Protein AF-A0A954S5U6-F1 (afdb_monomer)

pLDDT: mean 84.43, std 12.85, range [41.25, 98.12]

Mean predicted aligned error: 6.79 Å

Sequence (80 aa):
MSWDTRTLTEFLVDHQNHTGYQQVVRETHYDADSGLVTKTVDYSFGHDEITQTTREYDAQGNVTSEETLVFGHDGVWSKN

Secondary structure (DSSP, 8-state):
------EEEEEEEES--TTSS-EEEEEEEEETTT--EEEEEEEEE-SSEEEEEEE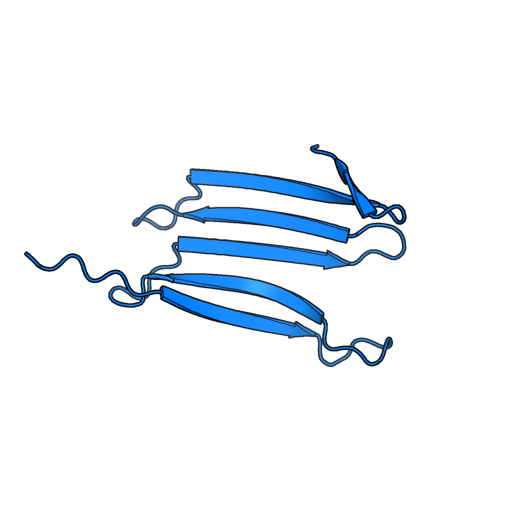EE-TTS-EEEEEEEEEETTS-EEE-

Nearest PDB structures (foldseek):
  4kvh-assembly1_A-2  TM=5.993E-01  e=1.648E+00  Halomicrobium mukohataei DSM 12286
  3eli-assembly1_A  TM=5.307E-01  e=1.267E+00  Ruegeria pomeroyi

Structure (mmCIF, N/CA/C/O backbone):
data_AF-A0A954S5U6-F1
#
_entry.id   AF-A0A954S5U6-F1
#
loop_
_atom_site.group_PDB
_atom_site.id
_atom_site.type_symbol
_atom_site.label_atom_id
_atom_site.label_alt_id
_atom_site.label_comp_id
_atom_site.label_asym_id
_atom_site.label_entity_id
_atom_site.label_seq_id
_atom_site.pdbx_PDB_ins_code
_atom_site.Cartn_x
_atom_site.Cartn_y
_atom_site.Cartn_z
_atom_site.occupancy
_atom_site.B_iso_or_equiv
_atom_site.auth_seq_id
_atom_site.auth_comp_id
_atom_site.auth_asym_id
_atom_site.auth_atom_id
_atom_site.pdbx_PDB_model_num
ATOM 1 N N . MET A 1 1 ? -4.065 -2.598 30.960 1.00 41.25 1 MET A N 1
ATOM 2 C CA . MET A 1 1 ? -4.593 -2.676 29.585 1.00 41.25 1 MET A CA 1
ATOM 3 C C . MET A 1 1 ? -3.418 -3.034 28.698 1.00 41.25 1 MET A C 1
ATOM 5 O O . MET A 1 1 ? -2.436 -2.304 28.737 1.00 41.25 1 MET A O 1
ATOM 9 N N . SER A 1 2 ? -3.465 -4.196 28.044 1.00 56.69 2 SER A N 1
ATOM 10 C CA . SER A 1 2 ? -2.500 -4.556 26.998 1.00 56.69 2 SER A CA 1
ATOM 11 C C . SER A 1 2 ? -2.988 -3.908 25.709 1.00 56.69 2 SER A C 1
ATOM 13 O O . SER A 1 2 ? -4.168 -4.047 25.390 1.00 56.69 2 SER A O 1
ATOM 15 N N . TRP A 1 3 ? -2.129 -3.154 25.032 1.00 62.78 3 TRP A N 1
ATOM 16 C CA . TRP A 1 3 ? -2.410 -2.610 23.704 1.00 62.78 3 TRP A CA 1
ATOM 17 C C . TRP A 1 3 ? -1.734 -3.531 22.697 1.00 62.78 3 TRP A C 1
ATOM 19 O O . TRP A 1 3 ? -0.660 -3.223 22.186 1.00 62.78 3 TRP A O 1
ATOM 29 N N . ASP A 1 4 ? -2.312 -4.713 22.508 1.00 70.94 4 ASP A N 1
ATOM 30 C CA . ASP A 1 4 ? -1.866 -5.611 21.454 1.00 70.94 4 ASP A CA 1
ATOM 31 C C . ASP A 1 4 ? -2.439 -5.096 20.134 1.00 70.94 4 ASP A C 1
ATOM 33 O O . ASP A 1 4 ? -3.653 -5.050 19.959 1.00 70.94 4 ASP A O 1
ATOM 37 N N . THR A 1 5 ? -1.563 -4.667 19.226 1.00 66.25 5 THR A N 1
ATOM 38 C CA . THR A 1 5 ? -1.937 -4.314 17.853 1.00 66.25 5 THR A CA 1
ATOM 39 C C . THR A 1 5 ? -1.552 -5.467 16.947 1.00 66.25 5 THR A C 1
ATOM 41 O O . THR A 1 5 ? -0.405 -5.923 16.959 1.00 66.25 5 THR A O 1
ATOM 44 N N . ARG A 1 6 ? -2.501 -5.940 16.144 1.00 80.62 6 ARG A N 1
ATOM 45 C CA . ARG A 1 6 ? -2.292 -7.046 15.213 1.00 80.62 6 ARG A CA 1
ATOM 46 C C . ARG A 1 6 ? -2.657 -6.590 13.808 1.00 80.62 6 ARG A C 1
ATOM 48 O O . ARG A 1 6 ? -3.649 -5.896 13.603 1.00 80.62 6 ARG A O 1
ATOM 55 N N . THR A 1 7 ? -1.855 -6.994 12.832 1.00 86.50 7 THR A N 1
ATOM 56 C CA . THR A 1 7 ? -2.049 -6.631 11.425 1.00 86.50 7 THR A CA 1
ATOM 57 C C . THR A 1 7 ? -2.049 -7.890 10.578 1.00 86.50 7 THR A C 1
ATOM 59 O O . THR A 1 7 ? -1.224 -8.781 10.785 1.00 86.50 7 THR A O 1
ATOM 62 N N . LEU A 1 8 ? -2.979 -7.951 9.631 1.00 91.00 8 LEU A N 1
ATOM 63 C CA . LEU A 1 8 ? -3.000 -8.942 8.564 1.00 91.00 8 LEU A CA 1
ATOM 64 C C . LEU A 1 8 ? -2.734 -8.219 7.243 1.00 91.00 8 LEU A C 1
ATOM 66 O O . LEU A 1 8 ? -3.281 -7.142 7.012 1.00 91.00 8 LEU A O 1
ATOM 70 N N . THR A 1 9 ? -1.912 -8.816 6.385 1.00 93.56 9 THR A N 1
ATOM 71 C CA . THR A 1 9 ? -1.629 -8.293 5.046 1.00 93.56 9 THR A CA 1
ATOM 72 C C . THR A 1 9 ? -1.936 -9.357 4.005 1.00 93.56 9 THR A C 1
ATOM 74 O O . THR A 1 9 ? -1.469 -10.491 4.120 1.00 93.56 9 THR A O 1
ATOM 77 N N . GLU A 1 10 ? -2.697 -8.975 2.982 1.00 92.88 10 GLU A N 1
ATOM 78 C CA . GLU A 1 10 ? -3.003 -9.806 1.819 1.00 92.88 10 GLU A CA 1
ATOM 79 C C . GLU A 1 10 ? -2.419 -9.184 0.548 1.00 92.88 10 GLU A C 1
ATOM 81 O O . GLU A 1 10 ? -2.438 -7.962 0.372 1.00 92.88 10 GLU A O 1
ATOM 86 N N . PHE A 1 11 ? -1.918 -10.040 -0.344 1.00 91.94 11 PHE A N 1
ATOM 87 C CA . PHE A 1 11 ? -1.303 -9.647 -1.609 1.00 91.94 11 PHE A CA 1
ATOM 88 C C . PHE A 1 11 ? -2.123 -10.194 -2.774 1.00 91.94 11 PHE A C 1
ATOM 90 O O . PHE A 1 11 ? -2.344 -11.403 -2.869 1.00 91.94 11 PHE A O 1
ATOM 97 N N . LEU A 1 12 ? -2.521 -9.316 -3.692 1.00 90.06 12 LEU A N 1
ATOM 98 C CA . LEU A 1 12 ? -3.006 -9.714 -5.008 1.00 90.06 12 LEU A CA 1
ATOM 99 C C . LEU A 1 12 ? -1.830 -9.685 -5.982 1.00 90.06 12 LEU A C 1
ATOM 101 O O . LEU A 1 12 ? -1.191 -8.646 -6.157 1.00 90.06 12 LEU A O 1
ATOM 105 N N . VAL A 1 13 ? -1.557 -10.824 -6.611 1.00 87.00 13 VAL A N 1
ATOM 106 C CA . VAL A 1 13 ? -0.400 -11.027 -7.488 1.00 87.00 13 VAL A CA 1
ATOM 107 C C . VAL A 1 13 ? -0.865 -11.367 -8.901 1.00 87.00 13 VAL A C 1
ATOM 109 O O . VAL A 1 13 ? -1.722 -12.233 -9.082 1.00 87.00 13 VAL A O 1
ATOM 112 N N . ASP A 1 14 ? -0.275 -10.722 -9.907 1.00 82.44 14 ASP A N 1
ATOM 113 C CA . ASP A 1 14 ? -0.422 -11.117 -11.305 1.00 82.44 14 ASP A CA 1
ATOM 114 C C . ASP A 1 14 ? 0.547 -12.260 -11.641 1.00 82.44 14 ASP A C 1
ATOM 116 O O . ASP A 1 14 ? 1.764 -12.088 -11.758 1.00 82.44 14 ASP A O 1
ATOM 120 N N . HIS A 1 15 ? -0.019 -13.457 -11.788 1.00 78.00 15 HIS A N 1
ATOM 121 C CA . HIS A 1 15 ? 0.706 -14.668 -12.167 1.00 78.00 15 HIS A CA 1
ATOM 122 C C . HIS A 1 15 ? 0.872 -14.835 -13.684 1.00 78.00 15 HIS A C 1
ATOM 124 O O . HIS A 1 15 ? 1.611 -15.721 -14.110 1.00 78.00 15 HIS A O 1
ATOM 130 N N . GLN A 1 16 ? 0.180 -14.033 -14.498 1.00 78.88 16 GLN A N 1
ATOM 131 C CA . GLN A 1 16 ? 0.229 -14.100 -15.961 1.00 78.88 16 GLN A CA 1
ATOM 132 C C . GLN A 1 16 ? 1.249 -13.132 -16.563 1.00 78.88 16 GLN A C 1
ATOM 134 O O . GLN A 1 16 ? 1.389 -13.068 -17.785 1.00 78.88 16 GLN A O 1
ATOM 139 N N . ASN A 1 17 ? 2.000 -12.420 -15.724 1.00 69.75 17 ASN A N 1
ATOM 140 C CA . ASN A 1 17 ? 3.030 -11.509 -16.178 1.00 69.75 17 ASN A CA 1
ATOM 141 C C . ASN A 1 17 ? 4.080 -12.216 -17.058 1.00 69.75 17 ASN A C 1
ATOM 143 O O . ASN A 1 17 ? 4.797 -13.129 -16.639 1.00 69.75 17 ASN A O 1
ATOM 147 N N . HIS A 1 18 ? 4.214 -11.720 -18.287 1.00 69.81 18 HIS A N 1
ATOM 148 C CA . HIS A 1 18 ? 5.103 -12.249 -19.317 1.00 69.81 18 HIS A CA 1
ATOM 149 C C . HIS A 1 18 ? 6.598 -12.047 -19.029 1.00 69.81 18 HIS A C 1
ATOM 151 O O . HIS A 1 18 ? 7.431 -12.641 -19.713 1.00 69.81 18 HIS A O 1
ATOM 157 N N . THR A 1 19 ? 6.959 -11.246 -18.021 1.00 69.62 19 THR A N 1
ATOM 158 C CA . THR A 1 19 ? 8.361 -11.073 -17.598 1.00 69.62 19 THR A CA 1
ATOM 159 C C . THR A 1 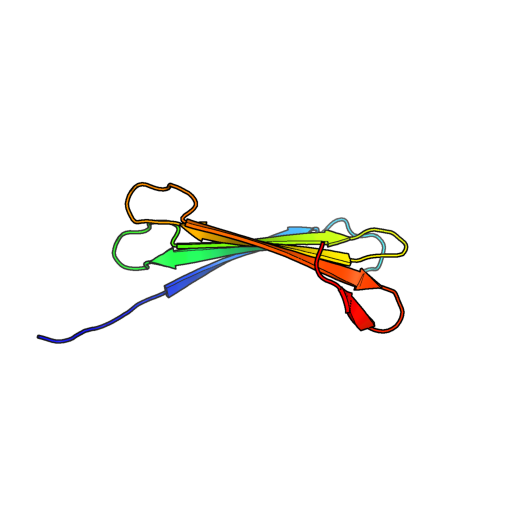19 ? 8.922 -12.285 -16.845 1.00 69.62 19 THR A C 1
ATOM 161 O O . THR A 1 19 ? 10.132 -12.372 -16.650 1.00 69.62 19 THR A O 1
ATOM 164 N N . GLY A 1 20 ? 8.063 -13.221 -16.415 1.0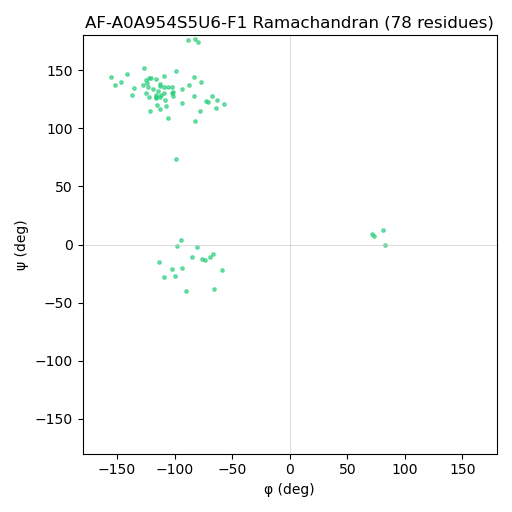0 62.94 20 GLY A N 1
ATOM 165 C CA . GLY A 1 20 ? 8.452 -14.386 -15.613 1.00 62.94 20 GLY A CA 1
ATOM 166 C C . GLY A 1 20 ? 8.577 -14.109 -14.109 1.00 62.94 20 GLY A C 1
ATOM 167 O O . GLY A 1 20 ? 8.856 -15.037 -13.349 1.00 62.94 20 GLY A O 1
ATOM 168 N N . TYR A 1 21 ? 8.332 -12.871 -13.668 1.00 67.88 21 TYR A N 1
ATOM 169 C CA . TYR A 1 21 ? 8.282 -12.488 -12.258 1.00 67.88 21 TYR A CA 1
ATOM 170 C C . TYR A 1 21 ? 6.839 -12.257 -11.798 1.00 67.88 21 TYR A C 1
ATOM 172 O O . TYR A 1 21 ? 6.056 -11.589 -12.474 1.00 67.88 21 TYR A O 1
ATOM 180 N N . GLN A 1 22 ? 6.502 -12.781 -10.616 1.00 73.50 22 GLN A N 1
ATOM 181 C CA . GLN A 1 22 ? 5.252 -12.454 -9.928 1.00 73.50 22 GLN A CA 1
ATOM 182 C C . GLN A 1 22 ? 5.245 -10.963 -9.569 1.00 73.50 22 GLN A C 1
ATOM 184 O O . GLN A 1 22 ? 6.170 -10.487 -8.911 1.00 73.50 22 GLN A O 1
ATOM 189 N N . GLN A 1 23 ? 4.217 -10.234 -10.002 1.00 83.06 23 GLN A N 1
ATOM 190 C CA . GLN A 1 23 ? 4.041 -8.813 -9.690 1.00 83.06 23 GLN A CA 1
ATOM 191 C C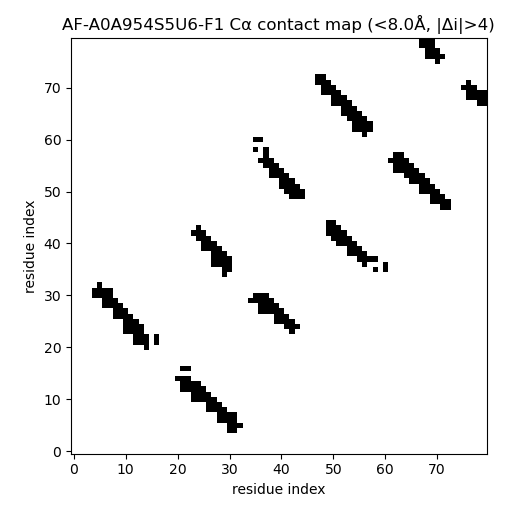 . GLN A 1 23 ? 2.893 -8.631 -8.705 1.00 83.06 23 GLN A C 1
ATOM 193 O O . GLN A 1 23 ? 1.775 -9.058 -8.976 1.00 83.06 23 GLN A O 1
ATOM 198 N N . VAL A 1 24 ? 3.155 -7.988 -7.567 1.00 83.00 24 VAL A N 1
ATOM 199 C CA . VAL A 1 24 ? 2.093 -7.551 -6.654 1.00 83.00 24 VAL A CA 1
ATOM 200 C C . VAL A 1 24 ? 1.383 -6.363 -7.292 1.00 83.00 24 VAL A C 1
ATOM 202 O O . VAL A 1 24 ? 2.024 -5.366 -7.603 1.00 83.00 24 VAL A O 1
ATOM 205 N N . VAL A 1 25 ? 0.070 -6.465 -7.476 1.00 91.00 25 VAL A N 1
ATOM 206 C CA . VAL A 1 25 ? -0.769 -5.380 -8.014 1.00 91.00 25 VAL A CA 1
ATOM 207 C C . VAL A 1 25 ? -1.549 -4.657 -6.916 1.00 91.00 25 VAL A C 1
ATOM 209 O O . VAL A 1 25 ? -1.939 -3.505 -7.093 1.00 91.00 25 VAL A O 1
ATOM 212 N N . ARG A 1 26 ? -1.746 -5.305 -5.759 1.00 95.25 26 ARG A N 1
ATOM 213 C CA . ARG A 1 26 ? -2.338 -4.687 -4.568 1.00 95.25 26 ARG A CA 1
ATOM 214 C C . ARG A 1 26 ? -1.845 -5.341 -3.284 1.00 95.25 26 ARG A C 1
ATOM 216 O O . ARG A 1 26 ? -1.846 -6.566 -3.172 1.00 95.25 26 ARG A O 1
ATOM 223 N N . GLU A 1 27 ? -1.549 -4.509 -2.298 1.00 96.12 27 GLU A N 1
ATOM 224 C CA . GLU A 1 27 ? -1.376 -4.880 -0.895 1.00 96.12 27 GLU A CA 1
ATOM 225 C C . GLU A 1 27 ? -2.555 -4.329 -0.096 1.00 96.12 27 GLU A C 1
ATOM 227 O O . GLU A 1 27 ? -2.897 -3.152 -0.219 1.00 96.12 27 GLU A O 1
ATOM 232 N N . THR A 1 28 ? -3.194 -5.162 0.723 1.00 96.69 28 THR A N 1
ATOM 233 C CA . THR A 1 28 ? -4.274 -4.719 1.618 1.00 96.69 28 THR A CA 1
ATOM 234 C C . THR A 1 28 ? -3.915 -5.047 3.054 1.00 96.69 28 THR A C 1
ATOM 236 O O . THR A 1 28 ? -3.581 -6.187 3.369 1.00 96.69 28 THR A O 1
ATOM 239 N N . HIS A 1 29 ? -3.972 -4.039 3.918 1.00 95.75 29 HIS A N 1
ATOM 240 C CA . HIS A 1 29 ? -3.752 -4.167 5.349 1.00 95.75 29 HIS A CA 1
ATOM 241 C C . HIS A 1 29 ? -5.088 -4.149 6.077 1.00 95.75 29 HIS A C 1
ATOM 243 O O . HIS A 1 29 ? -5.936 -3.285 5.833 1.00 95.75 29 HIS A O 1
ATOM 249 N N . TYR A 1 30 ? -5.214 -5.064 7.025 1.00 93.69 30 TYR A N 1
ATOM 250 C CA . TYR A 1 30 ? -6.361 -5.188 7.901 1.00 93.69 30 TYR A CA 1
ATOM 251 C C . TYR A 1 30 ? -5.918 -5.039 9.351 1.00 93.69 30 TYR A C 1
ATOM 253 O O . TYR A 1 30 ? -4.859 -5.538 9.750 1.00 93.69 30 TYR A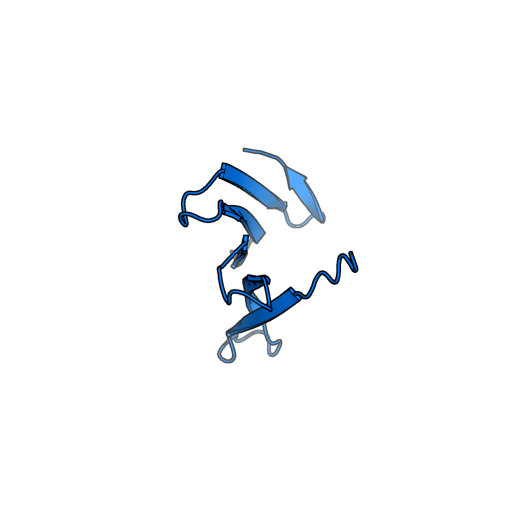 O 1
ATOM 261 N N . ASP A 1 31 ? -6.754 -4.392 10.154 1.00 91.62 31 ASP A N 1
ATOM 262 C CA . ASP A 1 31 ? -6.726 -4.588 11.598 1.00 91.62 31 ASP A CA 1
ATOM 263 C C . ASP A 1 31 ? -7.102 -6.049 11.875 1.00 91.62 31 ASP A C 1
ATOM 265 O O . ASP A 1 31 ? -8.178 -6.504 11.489 1.00 91.62 31 ASP A O 1
ATOM 269 N N . ALA A 1 32 ? -6.194 -6.823 12.467 1.00 89.31 32 ALA A N 1
ATOM 270 C CA . ALA A 1 32 ? -6.375 -8.274 12.512 1.00 89.31 32 ALA A CA 1
ATOM 271 C C . ALA A 1 32 ? -7.404 -8.728 13.558 1.00 89.31 32 ALA A C 1
ATOM 273 O O . ALA A 1 32 ? -7.806 -9.891 13.533 1.00 89.31 32 ALA A O 1
ATOM 274 N N . ASP A 1 33 ? -7.821 -7.844 14.467 1.00 89.19 33 ASP A N 1
ATOM 275 C CA . ASP A 1 33 ? -8.824 -8.159 15.483 1.00 89.19 33 ASP A CA 1
ATOM 276 C C . ASP A 1 33 ? -10.248 -7.856 14.989 1.00 89.19 33 ASP A C 1
ATOM 278 O O . ASP A 1 33 ? -11.164 -8.644 15.224 1.00 89.19 33 ASP A O 1
ATOM 282 N N . SER A 1 34 ? -10.442 -6.750 14.267 1.00 89.75 34 SER A N 1
ATOM 283 C CA . SER A 1 34 ? -11.736 -6.349 13.695 1.00 89.75 34 SER A CA 1
ATOM 284 C C . SER A 1 34 ? -11.960 -6.822 12.256 1.00 89.75 34 SER A C 1
ATOM 286 O O . SER A 1 34 ? -13.102 -6.872 11.801 1.00 89.75 34 SER A O 1
ATOM 288 N N . GLY A 1 35 ? -10.893 -7.159 11.528 1.00 89.75 35 GLY A N 1
ATOM 289 C CA . GLY A 1 35 ? -10.937 -7.495 10.103 1.00 89.75 35 GLY A CA 1
ATOM 290 C C . GLY A 1 35 ? -11.208 -6.296 9.189 1.00 89.75 35 GLY A C 1
ATOM 291 O O . GLY A 1 35 ? -11.460 -6.484 7.999 1.00 89.75 35 GLY A O 1
ATOM 292 N N . LEU A 1 36 ? -11.186 -5.068 9.716 1.00 92.88 36 LEU A N 1
ATOM 293 C CA . LEU A 1 36 ? -11.414 -3.857 8.930 1.00 92.88 36 LEU A CA 1
ATOM 294 C C . LEU A 1 36 ? -10.175 -3.499 8.109 1.00 92.88 36 LEU A C 1
ATOM 296 O O . LEU A 1 36 ? -9.052 -3.575 8.605 1.00 92.88 36 LEU A O 1
ATOM 300 N N . VAL A 1 37 ? -10.389 -3.063 6.865 1.00 95.62 37 VAL A N 1
ATOM 301 C CA . VAL A 1 37 ? -9.319 -2.523 6.016 1.00 95.62 37 VAL A CA 1
ATOM 302 C C . VAL A 1 37 ? -8.836 -1.208 6.612 1.00 95.62 37 VAL A C 1
ATOM 304 O O . VAL A 1 37 ? -9.633 -0.307 6.852 1.00 95.62 37 VAL A O 1
ATOM 307 N N . THR A 1 38 ? -7.530 -1.091 6.818 1.00 96.25 38 THR A N 1
ATOM 308 C CA . THR A 1 38 ? -6.894 0.126 7.341 1.00 96.25 38 THR A CA 1
ATOM 309 C C . THR A 1 38 ? -6.071 0.840 6.279 1.00 96.25 38 THR A C 1
ATOM 311 O O . THR A 1 38 ? -5.938 2.063 6.317 1.00 96.25 38 THR A O 1
ATOM 314 N N . LYS A 1 39 ? -5.543 0.098 5.299 1.00 97.00 39 LYS A N 1
ATOM 315 C CA . LYS A 1 39 ? -4.719 0.647 4.221 1.00 97.00 39 LYS A CA 1
ATOM 316 C C . LYS A 1 39 ? -4.755 -0.239 2.981 1.00 97.00 39 LYS A C 1
ATOM 318 O O . LYS A 1 39 ? -4.730 -1.462 3.093 1.00 97.00 39 LYS A O 1
ATOM 323 N N . THR A 1 40 ? -4.725 0.374 1.804 1.00 97.50 40 THR A N 1
ATOM 324 C CA . THR A 1 40 ? -4.427 -0.315 0.540 1.00 97.50 40 THR A CA 1
ATOM 325 C C . THR A 1 40 ? -3.264 0.361 -0.163 1.00 97.50 40 THR A C 1
ATOM 327 O O . THR A 1 40 ? -3.184 1.591 -0.175 1.00 97.50 40 THR A O 1
ATOM 330 N N . VAL A 1 41 ? -2.399 -0.429 -0.786 1.00 97.19 41 VAL A N 1
ATOM 331 C CA . VAL A 1 41 ? -1.351 0.049 -1.687 1.00 97.19 41 VAL A CA 1
ATOM 332 C C . VAL A 1 41 ? -1.569 -0.599 -3.046 1.00 97.19 41 VAL A C 1
ATOM 334 O O . VAL A 1 41 ? -1.495 -1.817 -3.175 1.00 97.19 41 VAL A O 1
ATOM 337 N N . ASP A 1 42 ? -1.883 0.218 -4.041 1.00 95.94 42 ASP A N 1
ATOM 338 C CA . ASP A 1 42 ? -2.132 -0.193 -5.418 1.00 95.94 42 ASP A CA 1
ATOM 339 C C . ASP A 1 42 ? -0.919 0.078 -6.288 1.00 95.94 42 ASP A C 1
ATOM 341 O O . ASP A 1 42 ? -0.416 1.200 -6.299 1.00 95.94 42 ASP A O 1
ATOM 345 N N . TYR A 1 43 ? -0.504 -0.919 -7.064 1.00 91.94 43 TYR A N 1
ATOM 346 C CA . TYR A 1 43 ? 0.593 -0.799 -8.016 1.00 91.94 43 TYR A CA 1
ATOM 347 C C . TYR A 1 43 ? 0.058 -0.914 -9.439 1.00 91.94 43 TYR A C 1
ATOM 349 O O . TYR A 1 43 ? -0.609 -1.888 -9.786 1.00 91.94 43 TYR A O 1
ATOM 357 N N . SER A 1 44 ? 0.377 0.070 -10.279 1.00 87.31 44 SER A N 1
ATOM 358 C CA . SER A 1 44 ? 0.155 -0.014 -11.725 1.00 87.31 44 SER A CA 1
ATOM 359 C C . SER A 1 44 ? 1.494 0.032 -12.443 1.00 87.31 44 SER A C 1
ATOM 361 O O . SER A 1 44 ? 2.295 0.940 -12.223 1.00 87.31 44 SER A O 1
ATOM 363 N N . PHE A 1 45 ? 1.725 -0.955 -13.303 1.00 83.38 45 PHE A N 1
ATOM 364 C CA . PHE A 1 45 ? 2.955 -1.095 -14.071 1.00 83.38 45 PHE A CA 1
ATOM 365 C C . PHE A 1 45 ? 2.682 -0.700 -15.522 1.00 83.38 45 PHE A C 1
ATOM 367 O O . PHE A 1 45 ? 1.980 -1.406 -16.247 1.00 83.38 45 PHE A O 1
ATOM 374 N N . GLY A 1 46 ? 3.212 0.447 -15.934 1.00 78.50 46 GLY A N 1
ATOM 375 C CA . GLY A 1 46 ? 3.320 0.840 -17.332 1.00 78.50 46 GLY A CA 1
ATOM 376 C C . GLY A 1 46 ? 4.626 0.337 -17.948 1.00 78.50 46 GLY A C 1
ATOM 377 O O . GLY A 1 46 ? 5.474 -0.244 -17.274 1.00 78.50 46 GLY A O 1
ATOM 378 N N . HIS A 1 47 ? 4.796 0.573 -19.250 1.00 75.44 47 HIS A N 1
ATOM 379 C CA . HIS A 1 47 ? 6.057 0.268 -19.935 1.00 75.44 47 HIS A CA 1
ATOM 380 C C . HIS A 1 47 ? 7.205 1.151 -19.422 1.00 75.44 47 HIS A C 1
ATOM 382 O O . HIS A 1 47 ? 8.321 0.664 -19.245 1.00 75.44 47 HIS A O 1
ATOM 388 N N . ASP A 1 48 ? 6.895 2.424 -19.146 1.00 77.50 48 ASP 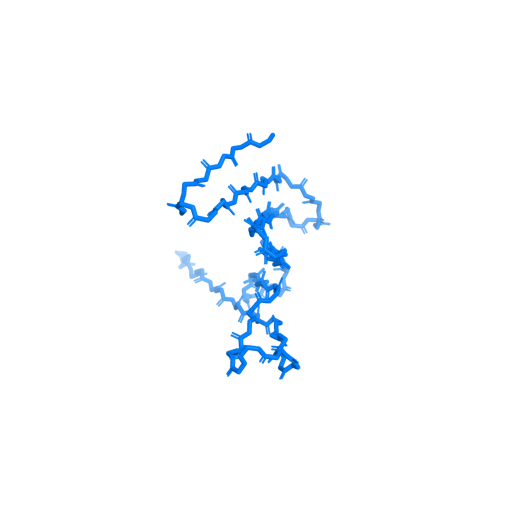A N 1
ATOM 389 C CA . ASP A 1 48 ? 7.899 3.441 -18.826 1.00 77.50 48 ASP A CA 1
ATOM 390 C C . ASP A 1 48 ? 7.832 3.981 -17.390 1.00 77.50 48 ASP A C 1
ATOM 392 O O . ASP A 1 48 ? 8.766 4.615 -16.895 1.00 77.50 48 ASP A O 1
ATOM 396 N N . GLU A 1 49 ? 6.725 3.717 -16.700 1.00 81.94 49 GLU A N 1
ATOM 397 C CA . GLU A 1 49 ? 6.434 4.272 -15.384 1.00 81.94 49 GLU A CA 1
ATOM 398 C C . GLU A 1 49 ? 5.769 3.221 -14.501 1.00 81.94 49 GLU A C 1
ATOM 400 O O . GLU A 1 49 ? 4.985 2.389 -14.965 1.00 81.94 49 GLU A O 1
ATOM 405 N N . ILE A 1 50 ? 6.050 3.292 -13.205 1.00 87.06 50 ILE A N 1
ATOM 406 C CA . ILE A 1 50 ? 5.316 2.559 -12.177 1.00 87.06 50 ILE A CA 1
ATOM 407 C C . ILE A 1 50 ? 4.605 3.592 -11.321 1.00 87.06 50 ILE A C 1
ATOM 409 O O . ILE A 1 50 ? 5.225 4.550 -10.869 1.00 87.06 50 ILE A O 1
ATOM 413 N N . THR A 1 51 ? 3.319 3.400 -11.056 1.00 90.00 51 THR A N 1
ATOM 414 C CA . THR A 1 51 ? 2.593 4.242 -10.102 1.00 90.00 51 THR A CA 1
ATOM 415 C C . THR A 1 51 ? 2.209 3.432 -8.880 1.00 90.00 51 THR A C 1
ATOM 417 O O . THR A 1 51 ? 1.704 2.316 -9.016 1.00 90.00 51 THR A O 1
ATOM 420 N N . GLN A 1 52 ? 2.387 4.015 -7.700 1.00 93.81 52 GLN A N 1
ATOM 421 C CA . GLN A 1 52 ? 1.896 3.479 -6.441 1.00 93.81 52 GLN A CA 1
ATOM 422 C C . GLN A 1 52 ? 0.853 4.432 -5.865 1.00 93.81 52 GLN A C 1
ATOM 424 O O . GLN A 1 52 ? 1.190 5.568 -5.539 1.00 93.81 52 GLN A O 1
ATOM 429 N N . THR A 1 53 ? -0.378 3.969 -5.665 1.00 95.94 53 THR A N 1
ATOM 430 C CA . THR A 1 53 ? -1.405 4.734 -4.949 1.00 95.94 53 THR A CA 1
ATOM 431 C C . THR A 1 53 ? -1.650 4.118 -3.581 1.00 95.94 53 THR A C 1
ATOM 433 O O . THR A 1 53 ? -2.060 2.968 -3.464 1.00 95.94 53 THR A O 1
ATOM 436 N N . THR A 1 54 ? -1.409 4.893 -2.531 1.00 97.25 54 THR A N 1
ATOM 437 C CA . THR A 1 54 ? -1.653 4.505 -1.143 1.00 97.25 54 THR A CA 1
ATOM 438 C C . THR A 1 54 ? -2.929 5.166 -0.651 1.00 97.25 54 THR A C 1
ATOM 440 O O . THR A 1 54 ? -3.074 6.378 -0.784 1.00 97.25 54 THR A O 1
ATOM 443 N N . ARG A 1 55 ? -3.830 4.384 -0.056 1.00 98.12 55 ARG A N 1
ATOM 444 C CA . ARG A 1 55 ? -5.039 4.881 0.611 1.00 98.12 55 ARG A CA 1
ATOM 445 C C . ARG A 1 55 ? -5.073 4.408 2.048 1.00 98.12 55 ARG A C 1
ATOM 447 O O . ARG A 1 55 ? -4.824 3.230 2.302 1.00 98.12 55 ARG A O 1
ATOM 454 N N . GLU A 1 56 ? -5.412 5.307 2.957 1.00 97.25 56 GLU A N 1
ATOM 455 C CA . GLU A 1 56 ? -5.686 5.001 4.362 1.00 97.25 56 GLU A CA 1
ATOM 456 C C . GLU A 1 56 ? -7.177 5.159 4.644 1.00 97.25 56 GLU A C 1
ATOM 458 O O . GLU A 1 56 ? -7.833 6.031 4.068 1.00 97.25 56 GLU A O 1
ATOM 463 N N . TYR A 1 57 ? -7.707 4.304 5.517 1.00 96.12 57 TYR A N 1
ATOM 464 C CA . TYR A 1 57 ? -9.136 4.212 5.800 1.00 96.12 57 TYR A CA 1
ATOM 465 C C . TYR A 1 57 ? -9.426 4.444 7.285 1.00 96.12 57 TYR A C 1
ATOM 467 O O . TYR A 1 57 ? -8.671 4.003 8.154 1.00 96.12 57 TYR A O 1
ATOM 475 N N . ASP A 1 58 ? -10.538 5.118 7.582 1.00 93.75 58 ASP A N 1
ATOM 476 C CA . ASP A 1 58 ? -11.092 5.171 8.936 1.00 93.75 58 ASP A CA 1
ATOM 477 C C . ASP A 1 58 ? -11.884 3.896 9.285 1.00 93.75 58 ASP A C 1
ATOM 479 O O . ASP A 1 58 ? -12.142 3.025 8.453 1.00 93.75 58 ASP A O 1
ATOM 483 N N . ALA A 1 59 ? -12.325 3.798 10.542 1.00 90.25 59 ALA A N 1
ATOM 484 C CA . ALA A 1 59 ? -13.123 2.669 11.022 1.00 90.25 59 ALA A CA 1
ATOM 485 C C . ALA A 1 59 ? -14.531 2.576 10.389 1.00 90.25 59 ALA A C 1
ATOM 487 O O . ALA A 1 59 ? -15.244 1.603 10.6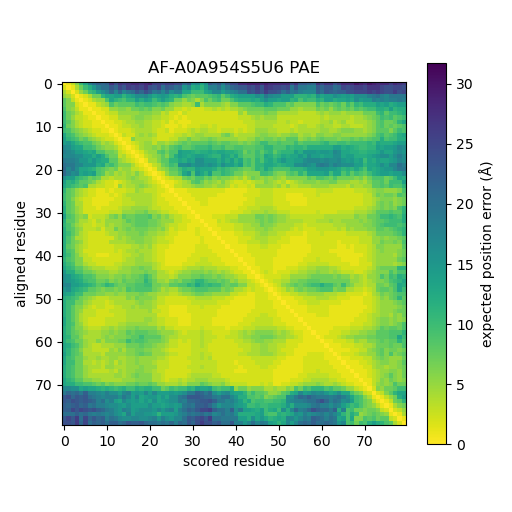30 1.00 90.25 59 ALA A O 1
ATOM 488 N N . GLN A 1 60 ? -14.962 3.579 9.618 1.00 92.75 60 GLN A N 1
ATOM 489 C CA . GLN A 1 60 ? -16.211 3.578 8.852 1.00 92.75 60 GLN A CA 1
ATOM 490 C C . GLN A 1 60 ? -15.980 3.200 7.377 1.00 92.75 60 GLN A C 1
ATOM 492 O O . GLN A 1 60 ? -16.946 3.095 6.621 1.00 92.75 60 GLN A O 1
ATOM 497 N N . GLY A 1 61 ? -14.727 2.955 6.977 1.00 91.25 61 GLY A N 1
ATOM 498 C CA . GLY A 1 61 ? -14.338 2.610 5.614 1.00 91.25 61 GLY A CA 1
ATOM 499 C C . GLY A 1 61 ? -14.202 3.811 4.678 1.00 91.25 61 GLY A C 1
ATOM 500 O O . GLY A 1 61 ? -14.102 3.615 3.466 1.00 91.25 61 GLY A O 1
ATOM 501 N N . ASN A 1 62 ? -14.195 5.044 5.192 1.00 95.12 62 ASN A N 1
ATOM 502 C CA . ASN A 1 62 ? -13.937 6.224 4.368 1.00 95.12 62 ASN A CA 1
ATOM 503 C C . ASN A 1 62 ? -12.432 6.427 4.195 1.00 95.12 62 ASN A C 1
ATOM 505 O O . ASN A 1 62 ? -11.658 6.212 5.127 1.00 95.12 62 ASN A O 1
ATOM 509 N N . VAL A 1 63 ? -12.026 6.899 3.016 1.00 96.81 63 VAL A N 1
ATOM 510 C CA . VAL A 1 63 ? -10.631 7.269 2.754 1.00 96.81 63 VAL A CA 1
ATOM 511 C C . VAL A 1 63 ? -10.300 8.549 3.518 1.00 96.81 63 VAL A C 1
ATOM 513 O O . VAL A 1 63 ? -10.947 9.578 3.323 1.00 96.81 63 VAL A O 1
ATOM 516 N N . THR A 1 64 ? -9.288 8.491 4.377 1.00 97.25 64 THR A N 1
ATOM 517 C CA . THR A 1 64 ? -8.801 9.636 5.164 1.00 97.25 64 THR A CA 1
ATOM 518 C C . THR A 1 64 ? -7.565 10.282 4.551 1.00 97.25 64 THR A C 1
ATOM 520 O O . THR A 1 64 ? -7.338 11.476 4.741 1.00 97.25 64 THR A O 1
ATOM 523 N N . SER A 1 65 ? -6.783 9.506 3.801 1.00 97.31 65 SER A N 1
ATOM 524 C CA . SER A 1 65 ? -5.592 9.953 3.087 1.00 97.31 65 SER A CA 1
ATOM 525 C C . SER A 1 65 ? -5.449 9.171 1.788 1.00 97.31 65 SER A C 1
ATOM 527 O O . SER A 1 65 ? -5.677 7.960 1.759 1.00 97.31 65 SER A O 1
ATOM 529 N N . GLU A 1 66 ? -5.060 9.861 0.722 1.00 97.12 66 GLU A N 1
ATOM 530 C CA . GLU A 1 66 ? -4.707 9.264 -0.559 1.00 97.12 66 GLU A CA 1
ATOM 531 C C . GLU A 1 66 ? -3.447 9.951 -1.091 1.00 97.12 66 GLU A C 1
ATOM 533 O O . GLU A 1 66 ? -3.377 11.178 -1.159 1.00 97.12 66 GLU A O 1
ATOM 538 N N . GLU A 1 67 ? -2.449 9.158 -1.467 1.00 96.50 67 GLU A N 1
ATOM 539 C CA . GLU A 1 67 ? -1.211 9.640 -2.072 1.00 96.50 67 GLU A CA 1
ATOM 540 C C . GLU A 1 67 ? -0.855 8.765 -3.268 1.00 96.50 67 GLU A C 1
ATOM 542 O O . GLU A 1 67 ? -0.893 7.539 -3.175 1.00 96.50 67 GLU A O 1
ATOM 547 N N . THR A 1 68 ? -0.471 9.392 -4.380 1.00 94.88 68 THR A N 1
ATOM 548 C CA . THR A 1 68 ? 0.071 8.684 -5.542 1.00 94.88 68 THR A CA 1
ATOM 549 C C . THR A 1 68 ? 1.510 9.107 -5.791 1.00 94.88 68 THR A C 1
ATOM 551 O O . THR A 1 68 ? 1.814 10.296 -5.880 1.00 94.88 68 THR A O 1
ATOM 554 N N . LEU A 1 69 ? 2.387 8.116 -5.917 1.00 92.19 69 LEU A N 1
ATOM 555 C CA . LEU A 1 69 ? 3.783 8.272 -6.303 1.00 92.19 69 LEU A CA 1
ATOM 556 C C . LEU A 1 69 ? 3.970 7.706 -7.707 1.00 92.19 69 LEU A C 1
ATOM 558 O O . LEU A 1 69 ? 3.481 6.613 -7.998 1.00 92.19 69 LEU A O 1
ATOM 562 N N . VAL A 1 70 ? 4.686 8.432 -8.561 1.00 89.44 70 VAL A N 1
ATOM 563 C CA . VAL A 1 70 ? 5.066 7.977 -9.904 1.00 89.44 70 VAL A CA 1
ATOM 564 C C . VAL A 1 70 ? 6.573 7.773 -9.932 1.00 89.44 70 VAL A C 1
ATOM 566 O O . VAL A 1 70 ? 7.319 8.665 -9.537 1.00 89.44 70 VAL A O 1
ATOM 569 N N . PHE A 1 71 ? 7.016 6.604 -10.381 1.00 83.50 71 PHE A N 1
ATOM 570 C CA . PHE A 1 71 ? 8.416 6.211 -10.498 1.00 83.50 71 PHE A CA 1
ATOM 571 C C . PHE A 1 71 ? 8.769 6.060 -11.978 1.00 83.50 71 PHE A C 1
ATOM 573 O O . PHE A 1 71 ? 8.208 5.201 -12.661 1.00 83.50 71 PHE A O 1
ATOM 580 N N . GLY A 1 72 ? 9.696 6.888 -12.463 1.00 76.75 72 GLY A N 1
ATOM 581 C CA . GLY A 1 72 ? 10.261 6.757 -13.807 1.00 76.75 72 GLY A CA 1
ATOM 582 C C . GLY A 1 72 ? 11.388 5.718 -13.870 1.00 76.75 72 GLY A C 1
ATOM 583 O O . GLY A 1 72 ? 11.809 5.157 -12.855 1.00 76.75 72 GLY A O 1
ATOM 584 N N . HIS A 1 73 ? 11.927 5.483 -15.069 1.00 67.62 73 HIS A N 1
ATOM 585 C CA . HIS A 1 73 ? 13.017 4.518 -15.293 1.00 67.62 73 HIS A CA 1
ATOM 586 C C . HIS A 1 73 ? 14.309 4.791 -14.504 1.00 67.62 73 HIS A C 1
ATOM 588 O O . HIS A 1 73 ? 15.115 3.878 -14.328 1.00 67.62 73 HIS A O 1
ATOM 594 N N . ASP A 1 74 ? 14.542 6.030 -14.066 1.00 67.69 74 ASP A N 1
ATOM 595 C CA . ASP A 1 74 ? 15.723 6.412 -13.283 1.00 67.69 74 ASP A CA 1
ATOM 596 C C . ASP A 1 74 ? 15.593 6.067 -11.788 1.00 67.69 74 ASP A C 1
ATOM 598 O O . ASP A 1 74 ? 16.536 6.272 -11.020 1.00 67.69 74 ASP A O 1
ATOM 602 N N . GLY A 1 75 ? 14.448 5.511 -11.374 1.00 58.88 75 GLY A N 1
ATOM 603 C CA . GLY A 1 75 ? 14.160 5.147 -9.989 1.00 58.88 75 GLY A CA 1
ATOM 604 C C . GLY A 1 75 ? 13.881 6.348 -9.084 1.00 58.88 75 GLY A C 1
ATOM 605 O O . GLY A 1 75 ? 13.761 6.176 -7.869 1.00 58.88 75 GLY A O 1
ATOM 606 N N . VAL A 1 76 ? 13.775 7.557 -9.645 1.00 69.25 76 VAL A N 1
ATOM 607 C CA . VAL A 1 76 ? 13.372 8.756 -8.912 1.00 69.25 76 VAL A CA 1
ATOM 608 C C . VAL A 1 76 ? 11.850 8.852 -8.940 1.00 69.25 76 VAL A C 1
ATOM 610 O O . VAL A 1 76 ? 11.209 8.603 -9.962 1.00 69.25 76 VAL A O 1
ATOM 613 N N . TRP A 1 77 ? 11.262 9.196 -7.794 1.00 62.44 77 TRP A N 1
ATOM 614 C CA . TRP A 1 77 ? 9.822 9.397 -7.686 1.00 62.44 77 TRP A CA 1
ATOM 615 C C . TRP A 1 77 ? 9.447 10.876 -7.757 1.00 62.44 77 TRP A C 1
ATOM 617 O O . TRP A 1 77 ? 10.192 11.745 -7.295 1.00 62.44 77 TRP A O 1
ATOM 627 N N . SER A 1 78 ? 8.258 11.156 -8.286 1.00 71.94 78 SER A N 1
ATOM 628 C CA . SER A 1 78 ? 7.616 12.471 -8.257 1.00 71.94 78 SER A CA 1
ATOM 629 C C . SER A 1 78 ? 6.195 12.384 -7.681 1.00 71.94 78 SER A C 1
ATOM 631 O O . SER A 1 78 ? 5.541 11.338 -7.728 1.00 71.94 78 SER A O 1
ATOM 633 N N . LYS A 1 79 ? 5.744 13.484 -7.065 1.00 65.25 79 LYS A N 1
ATOM 634 C CA . LYS A 1 79 ? 4.357 13.684 -6.616 1.00 65.25 79 LYS A CA 1
ATOM 635 C C . LYS A 1 79 ? 3.590 14.403 -7.719 1.00 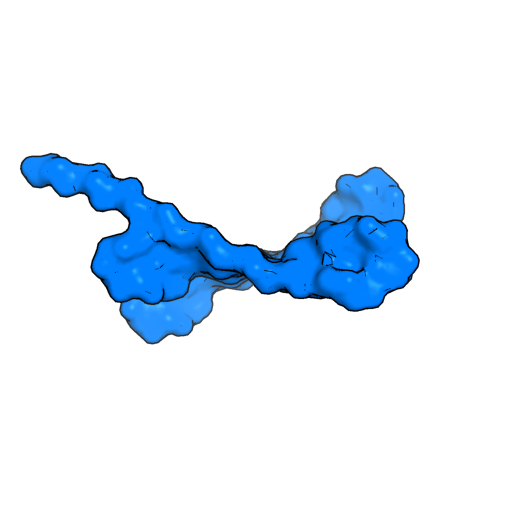65.25 79 LYS A C 1
ATOM 637 O O . LYS A 1 79 ? 4.094 15.405 -8.228 1.00 65.25 79 LYS A O 1
ATOM 642 N N . ASN A 1 80 ? 2.389 13.917 -8.019 1.00 54.03 80 ASN A N 1
ATOM 643 C CA . ASN A 1 80 ? 1.384 14.652 -8.790 1.00 54.03 80 ASN A CA 1
ATOM 644 C C . ASN A 1 80 ? 0.412 15.374 -7.857 1.00 54.03 80 ASN A C 1
ATOM 646 O O . ASN A 1 80 ? 0.125 14.820 -6.772 1.00 54.03 80 ASN A O 1
#

Solvent-accessible surface area (backbone atoms only — not comparable to full-atom values): 4743 Å² total; per-residue (Å²): 134,84,88,83,82,53,77,40,78,47,76,43,64,43,82,80,45,87,85,78,54,80,40,71,40,32,42,40,33,23,37,54,85,80,66,44,60,41,34,38,40,36,44,47,82,54,97,67,39,37,37,40,39,39,37,33,36,42,101,85,66,47,76,77,45,76,50,55,42,40,30,43,84,86,72,54,74,48,79,123

Foldseek 3Di:
DDPDWDKDKDFDWDPPDPVNDIDTQKIWIARPVV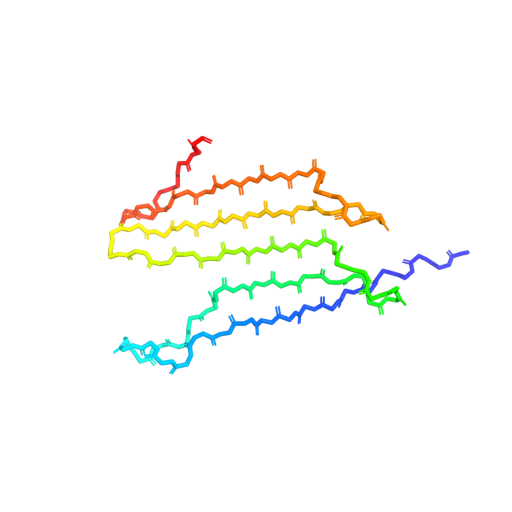RDTAKMWGWDDDPFKIKIWIFGADPVGDTPDIFIWIAGPVRDIDGD

Radius of gyration: 15.3 Å; Cα contacts (8 Å, |Δi|>4): 156; chains: 1; bounding box: 32×29×50 Å